Protein AF-A0AAN4MHW8-F1 (afdb_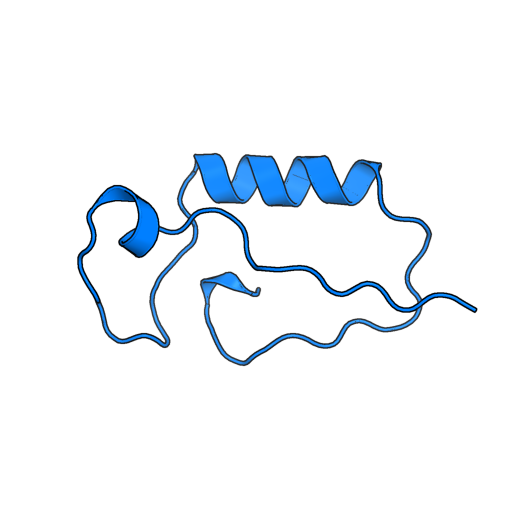monomer)

Secondary structure (DSSP, 8-state):
----------BHHHHH-----TTS-PBPHHHHHHHHHHHTTS---S-----SSGGG-

Structure (mmCIF, N/CA/C/O backbone):
data_AF-A0AAN4MHW8-F1
#
_entry.id   AF-A0AAN4MHW8-F1
#
loop_
_atom_site.group_PDB
_atom_site.id
_atom_site.type_symbol
_atom_site.label_atom_id
_atom_site.label_alt_id
_atom_site.label_comp_id
_atom_site.label_asym_id
_atom_site.label_entity_id
_atom_site.label_seq_id
_atom_site.pdbx_PDB_ins_code
_atom_site.Cartn_x
_atom_site.Cartn_y
_atom_site.Cartn_z
_atom_site.occupancy
_atom_site.B_iso_or_equiv
_atom_site.auth_seq_id
_atom_site.auth_comp_id
_atom_site.auth_asym_id
_atom_site.auth_atom_id
_atom_site.pdbx_PDB_model_num
ATOM 1 N N . MET A 1 1 ? -18.309 6.920 11.933 1.00 83.44 1 MET A N 1
ATOM 2 C CA . MET A 1 1 ? -18.083 6.057 10.757 1.00 83.44 1 MET A CA 1
ATOM 3 C C . MET A 1 1 ? -17.116 6.792 9.850 1.00 83.44 1 MET A C 1
ATOM 5 O O . MET A 1 1 ? -17.424 7.925 9.500 1.00 83.44 1 MET A O 1
ATOM 9 N N . SER A 1 2 ? -15.968 6.201 9.526 1.00 92.62 2 SER A N 1
ATOM 10 C CA . SER A 1 2 ? -14.941 6.850 8.703 1.00 92.62 2 SER A CA 1
ATOM 11 C C . SER A 1 2 ? -14.584 5.954 7.527 1.00 92.62 2 SER A C 1
ATOM 13 O O . SER A 1 2 ? -14.497 4.739 7.685 1.00 92.62 2 SER A O 1
ATOM 15 N N . ILE A 1 3 ? -14.377 6.557 6.361 1.00 95.56 3 ILE A N 1
ATOM 16 C CA . ILE A 1 3 ? -13.866 5.880 5.170 1.00 95.56 3 ILE A CA 1
ATOM 17 C C . ILE A 1 3 ? -12.470 6.434 4.913 1.00 95.56 3 ILE A C 1
ATOM 19 O O . ILE A 1 3 ? -12.281 7.650 4.900 1.00 95.56 3 ILE A O 1
ATOM 23 N N . PHE A 1 4 ? -11.503 5.545 4.705 1.00 95.56 4 PHE A N 1
ATOM 24 C CA . PHE A 1 4 ? -10.123 5.909 4.405 1.00 95.56 4 PHE A CA 1
ATOM 25 C C . PHE A 1 4 ? -9.840 5.635 2.931 1.00 95.56 4 PHE A C 1
ATOM 27 O O . PHE A 1 4 ? -10.055 4.526 2.447 1.00 95.56 4 PHE A O 1
ATOM 34 N N . LEU A 1 5 ? -9.355 6.652 2.221 1.00 96.12 5 LEU A N 1
ATOM 35 C CA . LEU A 1 5 ? -8.906 6.528 0.839 1.00 96.12 5 LEU A CA 1
ATOM 36 C C . LEU A 1 5 ? -7.383 6.582 0.832 1.00 96.12 5 LEU A C 1
ATOM 38 O O . LEU A 1 5 ? -6.790 7.617 1.128 1.00 96.12 5 LEU A O 1
ATOM 42 N N . ILE A 1 6 ? -6.758 5.451 0.523 1.00 95.75 6 ILE A N 1
ATOM 43 C CA . ILE A 1 6 ? -5.306 5.295 0.570 1.00 95.75 6 ILE A CA 1
ATOM 44 C C . ILE A 1 6 ? -4.804 5.060 -0.851 1.00 95.75 6 ILE A C 1
ATOM 46 O O . ILE A 1 6 ? -5.259 4.155 -1.551 1.00 95.75 6 ILE A O 1
ATOM 50 N N . ARG A 1 7 ? -3.851 5.886 -1.284 1.00 95.75 7 ARG A N 1
ATOM 51 C CA . ARG A 1 7 ? -3.089 5.645 -2.511 1.00 95.75 7 ARG A CA 1
ATOM 52 C C . ARG A 1 7 ? -1.999 4.611 -2.221 1.00 95.75 7 ARG A C 1
ATOM 54 O O . ARG A 1 7 ? -1.416 4.634 -1.142 1.00 95.75 7 ARG A O 1
ATOM 61 N N . HIS A 1 8 ? -1.688 3.753 -3.194 1.00 94.69 8 HIS A N 1
ATOM 62 C CA . HIS A 1 8 ? -0.511 2.888 -3.099 1.00 94.69 8 HIS A CA 1
ATOM 63 C C . HIS A 1 8 ? 0.765 3.701 -2.829 1.00 94.69 8 HIS A C 1
ATOM 65 O O . HIS A 1 8 ? 0.890 4.849 -3.266 1.00 94.69 8 HIS A O 1
ATOM 71 N N . ALA A 1 9 ? 1.715 3.073 -2.145 1.00 96.06 9 ALA A N 1
ATOM 72 C CA . ALA A 1 9 ? 3.019 3.649 -1.857 1.00 96.06 9 ALA A CA 1
ATOM 73 C C . ALA A 1 9 ? 3.894 3.783 -3.121 1.00 96.06 9 ALA A C 1
ATOM 75 O O . ALA A 1 9 ? 3.462 3.467 -4.237 1.00 96.06 9 ALA A O 1
ATOM 76 N N . GLU A 1 10 ? 5.119 4.279 -2.961 1.00 95.19 10 GLU A N 1
ATOM 77 C CA .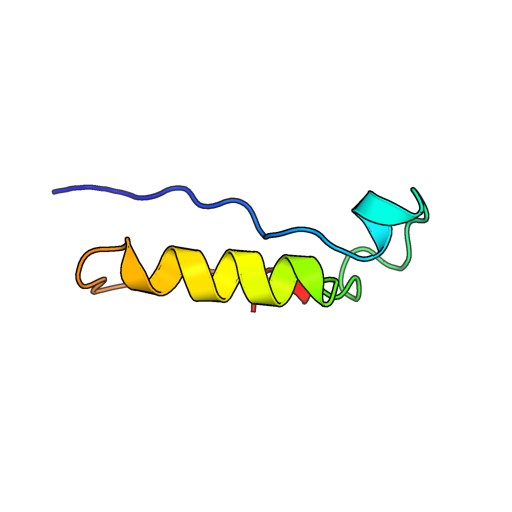 GLU A 1 10 ? 6.069 4.423 -4.066 1.00 95.19 10 GLU A CA 1
ATOM 78 C C . GLU A 1 10 ? 6.290 3.101 -4.822 1.00 95.19 10 GLU A C 1
ATOM 80 O O . GLU A 1 10 ? 6.471 2.035 -4.238 1.00 95.19 10 GLU A O 1
ATOM 85 N N . SER A 1 11 ? 6.275 3.181 -6.149 1.00 93.50 11 SER A N 1
ATOM 86 C CA . SER A 1 11 ? 6.496 2.052 -7.048 1.00 93.50 11 SER A CA 1
ATOM 87 C C . SER A 1 11 ? 7.700 2.265 -7.956 1.00 93.50 11 SER A C 1
ATOM 89 O O . SER A 1 11 ? 8.122 3.402 -8.171 1.00 93.50 11 SER A O 1
ATOM 91 N N . GLU A 1 12 ? 8.200 1.192 -8.569 1.00 90.62 12 GLU A N 1
ATOM 92 C CA . GLU A 1 12 ? 9.320 1.255 -9.526 1.00 90.62 12 GLU A CA 1
ATOM 93 C C . GLU A 1 12 ? 9.056 2.238 -10.684 1.00 90.62 12 GLU A C 1
ATOM 95 O O . GLU A 1 12 ? 9.953 2.942 -11.158 1.00 90.62 12 GLU A O 1
ATOM 100 N N . ALA A 1 13 ? 7.791 2.359 -11.102 1.00 87.12 13 ALA A N 1
ATOM 101 C CA . ALA A 1 13 ? 7.380 3.316 -12.126 1.00 87.12 13 ALA A CA 1
ATOM 102 C C . ALA A 1 13 ? 7.410 4.777 -11.640 1.00 87.12 13 ALA A C 1
ATOM 104 O O . ALA A 1 13 ? 7.538 5.685 -12.459 1.00 87.12 13 ALA A O 1
ATOM 105 N N . ASN A 1 14 ? 7.292 5.029 -10.330 1.00 87.38 14 ASN A N 1
ATOM 106 C CA . ASN A 1 14 ? 7.396 6.377 -9.763 1.00 87.38 14 ASN A CA 1
ATOM 107 C C . ASN A 1 14 ? 8.847 6.866 -9.703 1.00 87.38 14 ASN A C 1
ATOM 109 O O . ASN A 1 14 ? 9.070 8.053 -9.917 1.00 87.38 14 ASN A O 1
ATOM 113 N N . ILE A 1 15 ? 9.808 5.964 -9.475 1.00 82.81 15 ILE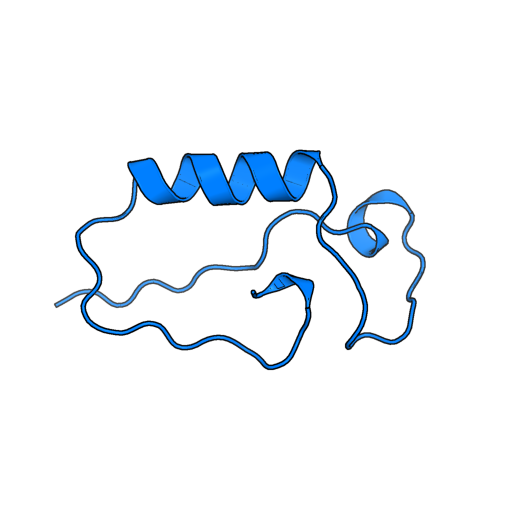 A N 1
ATOM 114 C CA . ILE A 1 15 ? 11.242 6.291 -9.426 1.00 82.81 15 ILE A CA 1
ATOM 115 C C . ILE A 1 15 ? 11.776 6.593 -10.830 1.00 82.81 15 ILE A C 1
ATOM 117 O O . ILE A 1 15 ? 12.413 7.618 -11.053 1.00 82.81 15 ILE A O 1
ATOM 121 N N . ASN A 1 16 ? 11.509 5.699 -11.787 1.00 76.50 16 ASN A N 1
ATOM 122 C CA . ASN A 1 16 ? 12.170 5.728 -13.095 1.00 76.50 16 ASN A CA 1
ATOM 123 C C . ASN A 1 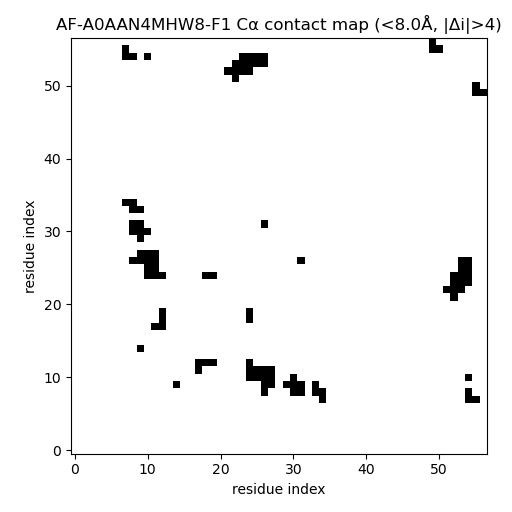16 ? 11.297 6.272 -14.235 1.00 76.50 16 ASN A C 1
ATOM 125 O O . ASN A 1 16 ? 11.739 6.286 -15.384 1.00 76.50 16 ASN A O 1
ATOM 129 N N . GLY A 1 17 ? 10.041 6.647 -13.965 1.00 65.12 17 GLY A N 1
ATOM 130 C CA . GLY A 1 17 ? 9.086 7.111 -14.981 1.00 65.12 17 GLY A CA 1
ATOM 131 C C . GLY A 1 17 ? 8.751 6.076 -16.067 1.00 65.12 17 GLY A C 1
ATOM 132 O O . GLY A 1 17 ? 8.054 6.397 -17.027 1.00 65.12 17 GLY A O 1
ATOM 133 N N . LYS A 1 18 ? 9.248 4.836 -15.945 1.00 63.53 18 LYS A N 1
ATOM 134 C CA . LYS A 1 18 ? 9.047 3.762 -16.921 1.00 63.53 18 LYS A CA 1
ATOM 135 C C . LYS A 1 18 ? 7.790 2.973 -16.586 1.00 63.53 18 LYS A C 1
ATOM 137 O O . LYS A 1 18 ? 7.673 2.360 -15.526 1.00 63.53 18 LYS A O 1
ATOM 142 N N . THR A 1 19 ? 6.867 2.947 -17.532 1.00 60.97 19 THR A N 1
ATOM 143 C CA . THR A 1 19 ? 5.644 2.154 -17.485 1.00 60.97 19 THR A CA 1
ATOM 144 C C . THR A 1 19 ? 5.927 0.740 -17.987 1.00 60.97 19 THR A C 1
ATOM 146 O O . THR A 1 19 ? 5.856 0.445 -19.177 1.00 60.97 19 THR A O 1
ATOM 149 N N . LEU A 1 20 ? 6.232 -0.174 -17.060 1.00 63.56 20 LEU A N 1
ATOM 150 C CA . LEU A 1 20 ? 5.935 -1.593 -17.286 1.00 63.56 20 LEU A CA 1
ATOM 151 C C . LEU A 1 20 ? 4.418 -1.761 -17.493 1.00 63.56 20 LEU A C 1
ATOM 153 O O . LEU A 1 20 ? 3.640 -0.836 -17.238 1.00 63.56 20 LEU A O 1
ATOM 157 N N . SER A 1 21 ? 3.976 -2.953 -17.910 1.00 74.25 21 SER A N 1
ATOM 158 C CA . SER A 1 21 ? 2.545 -3.28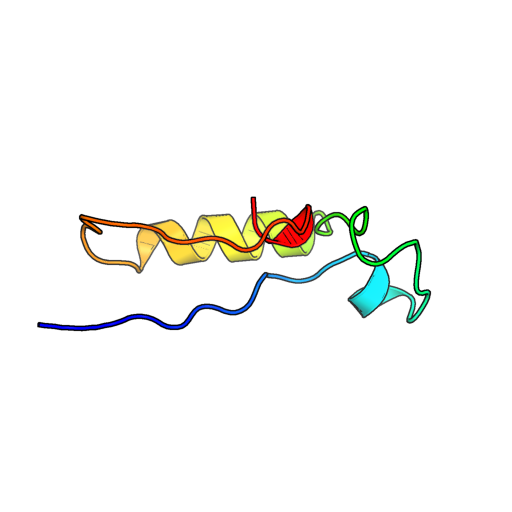8 -17.896 1.00 74.25 21 SER A CA 1
ATOM 159 C C . SER A 1 21 ? 1.937 -2.874 -16.552 1.00 74.25 21 SER A C 1
ATOM 161 O O . SER A 1 21 ? 2.396 -3.320 -15.500 1.00 74.25 21 SER A O 1
ATOM 163 N N . HIS A 1 22 ? 0.925 -2.000 -16.582 1.00 72.62 22 HIS A N 1
ATOM 164 C CA . HIS A 1 22 ? 0.390 -1.327 -15.391 1.00 72.62 22 HIS A CA 1
ATOM 165 C C . HIS A 1 22 ? -0.048 -2.299 -14.285 1.00 72.62 22 HIS A C 1
ATOM 167 O O . HIS A 1 22 ? -0.070 -1.918 -13.114 1.00 72.62 22 HIS A O 1
ATOM 173 N N . ALA A 1 23 ? -0.391 -3.540 -14.644 1.00 76.88 23 ALA A N 1
ATOM 174 C CA . ALA A 1 23 ? -0.768 -4.586 -13.703 1.00 76.88 23 ALA A CA 1
ATOM 175 C C . ALA A 1 23 ? 0.397 -5.110 -12.851 1.00 76.88 23 ALA A C 1
ATOM 177 O O . ALA A 1 23 ? 0.179 -5.490 -11.703 1.00 76.88 23 ALA A O 1
ATOM 178 N N . LEU A 1 24 ? 1.615 -5.093 -13.395 1.00 83.25 24 LEU A N 1
ATOM 179 C CA . LEU A 1 24 ? 2.789 -5.776 -12.843 1.00 83.25 24 LEU A CA 1
ATOM 180 C C . LEU A 1 24 ? 3.789 -4.834 -12.163 1.00 83.25 24 LEU A C 1
ATOM 182 O O . LEU A 1 24 ? 4.844 -5.276 -11.727 1.00 83.25 24 LEU A O 1
ATOM 186 N N . ILE A 1 25 ? 3.482 -3.539 -12.075 1.00 88.62 25 ILE A N 1
ATOM 187 C CA . ILE A 1 25 ? 4.350 -2.580 -11.389 1.00 88.62 25 ILE A CA 1
ATOM 188 C C . ILE A 1 25 ? 4.331 -2.893 -9.884 1.00 88.62 25 ILE A C 1
ATOM 190 O O . ILE A 1 25 ? 3.284 -2.751 -9.243 1.00 88.62 25 ILE A O 1
ATOM 194 N N . THR A 1 26 ? 5.484 -3.291 -9.347 1.00 91.06 26 THR A N 1
ATOM 195 C CA . THR A 1 26 ? 5.732 -3.547 -7.920 1.00 91.06 26 THR A CA 1
ATOM 196 C C . THR A 1 26 ? 5.981 -2.253 -7.147 1.00 91.06 26 THR A C 1
ATOM 198 O O . THR A 1 26 ? 6.344 -1.224 -7.728 1.00 91.06 26 THR A O 1
ATOM 201 N N . LEU A 1 27 ? 5.803 -2.302 -5.824 1.00 93.56 27 LEU A N 1
ATOM 202 C CA . LEU A 1 27 ? 6.332 -1.267 -4.937 1.00 93.56 27 LEU A CA 1
ATOM 203 C C . LEU A 1 27 ? 7.864 -1.282 -4.959 1.00 93.56 27 LEU A C 1
ATOM 205 O O . LEU A 1 27 ? 8.472 -2.325 -5.202 1.00 93.56 27 LEU A O 1
ATOM 209 N N . SER A 1 28 ? 8.464 -0.124 -4.697 1.00 93.31 28 SER A N 1
ATOM 210 C CA . SER A 1 28 ? 9.889 -0.048 -4.381 1.00 93.31 28 SER A CA 1
ATOM 211 C C . SER A 1 28 ? 10.134 -0.514 -2.943 1.00 93.31 28 SER A C 1
ATOM 213 O O . SER A 1 28 ? 9.206 -0.596 -2.129 1.00 93.31 28 SER A O 1
ATOM 215 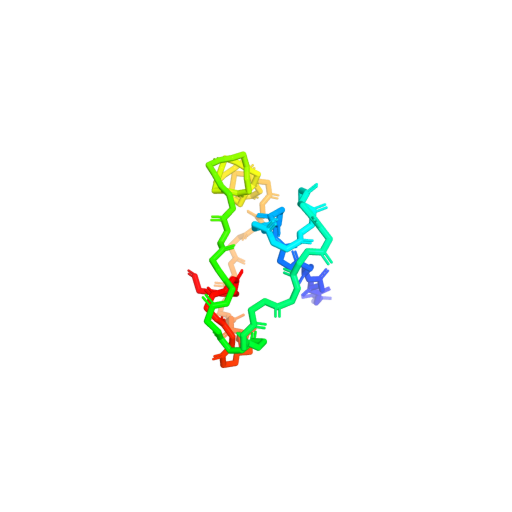N N . GLU A 1 29 ? 11.392 -0.762 -2.571 1.00 94.75 29 GLU A N 1
ATOM 216 C CA . GLU A 1 29 ? 11.740 -1.021 -1.165 1.00 94.75 29 GLU A CA 1
ATOM 217 C C . GLU A 1 29 ? 11.298 0.124 -0.240 1.00 94.75 29 GLU A C 1
ATOM 219 O O . GLU A 1 29 ? 10.854 -0.103 0.890 1.00 94.75 29 GLU A O 1
ATOM 224 N N . HIS A 1 30 ? 11.395 1.368 -0.717 1.00 95.69 30 HIS A N 1
ATOM 225 C CA . HIS A 1 30 ? 10.909 2.530 0.017 1.00 95.69 30 HIS A CA 1
ATOM 226 C C . HIS A 1 30 ? 9.378 2.519 0.121 1.00 95.69 30 HIS A C 1
ATOM 228 O O . HIS A 1 30 ? 8.841 2.760 1.203 1.00 95.69 30 HIS A O 1
ATOM 234 N N . GLY A 1 31 ? 8.676 2.147 -0.951 1.00 96.19 31 GLY A N 1
ATOM 235 C CA . GLY A 1 31 ? 7.226 1.978 -0.952 1.00 96.19 31 GLY A CA 1
ATOM 236 C C . GLY A 1 31 ? 6.736 0.936 0.055 1.00 96.19 31 GLY A C 1
ATOM 237 O O . GLY A 1 31 ? 5.777 1.183 0.787 1.00 96.19 31 GLY A O 1
ATOM 238 N N . HIS A 1 32 ? 7.432 -0.194 0.184 1.00 95.94 32 HIS A N 1
ATOM 239 C CA . HIS A 1 32 ? 7.114 -1.185 1.216 1.00 95.94 32 HIS A CA 1
ATOM 240 C C . HIS A 1 32 ? 7.254 -0.613 2.634 1.00 95.94 32 HIS A C 1
ATOM 242 O O . HIS A 1 32 ? 6.374 -0.821 3.472 1.00 95.94 32 HIS A O 1
ATOM 248 N N . LYS A 1 33 ? 8.306 0.175 2.897 1.00 96.94 33 LYS A N 1
ATOM 249 C CA . LYS A 1 33 ? 8.489 0.856 4.193 1.00 96.94 33 LYS A CA 1
ATOM 250 C C . LYS A 1 33 ? 7.387 1.885 4.463 1.00 96.94 33 LYS A C 1
ATOM 252 O O . LYS A 1 33 ? 6.902 1.965 5.590 1.00 96.94 33 LYS A O 1
ATOM 257 N N . GLN A 1 34 ? 6.959 2.638 3.447 1.00 97.19 34 GLN A N 1
ATOM 258 C CA . GLN A 1 34 ? 5.832 3.574 3.557 1.00 97.19 34 GLN A CA 1
ATOM 259 C C . GLN A 1 34 ? 4.532 2.847 3.935 1.00 97.19 34 GLN A C 1
ATOM 261 O O . GLN A 1 34 ? 3.849 3.263 4.872 1.00 97.19 34 GLN A O 1
ATOM 266 N N . ALA A 1 35 ? 4.212 1.745 3.248 1.00 95.56 35 ALA A N 1
ATOM 267 C CA . ALA A 1 35 ? 3.017 0.950 3.533 1.00 95.56 35 ALA A CA 1
ATOM 268 C C . ALA A 1 35 ? 3.047 0.373 4.959 1.00 95.56 35 ALA A C 1
ATOM 270 O O . ALA A 1 35 ? 2.064 0.475 5.691 1.00 95.56 35 ALA A O 1
ATOM 271 N N . GLN A 1 36 ? 4.197 -0.151 5.392 1.00 95.12 36 GLN A N 1
ATOM 272 C CA . GLN A 1 36 ? 4.366 -0.682 6.744 1.00 95.12 36 GLN A CA 1
ATOM 273 C C . GLN A 1 36 ? 4.214 0.402 7.822 1.00 95.12 36 GLN A C 1
ATOM 275 O O . GLN A 1 36 ? 3.568 0.169 8.842 1.00 95.12 36 GLN A O 1
ATOM 280 N N . ALA A 1 37 ? 4.766 1.596 7.596 1.00 96.44 37 ALA A N 1
ATOM 281 C CA . ALA A 1 37 ? 4.650 2.713 8.531 1.00 96.44 37 ALA A CA 1
ATOM 282 C C . ALA A 1 37 ? 3.205 3.223 8.672 1.00 96.44 37 ALA A C 1
ATOM 284 O O . ALA A 1 37 ? 2.824 3.697 9.747 1.00 96.44 37 ALA A O 1
ATOM 285 N N . LEU A 1 38 ? 2.397 3.116 7.611 1.00 95.44 38 LEU A N 1
ATOM 286 C CA . LEU A 1 38 ? 0.983 3.489 7.637 1.00 95.44 38 LEU A CA 1
ATOM 287 C C . LEU A 1 38 ? 0.150 2.528 8.495 1.00 95.44 38 LEU A C 1
ATOM 289 O O . LEU A 1 38 ? -0.754 2.981 9.194 1.00 95.44 38 LEU A O 1
ATOM 293 N N . CYS A 1 39 ? 0.468 1.229 8.503 1.00 91.12 39 CYS A N 1
ATOM 294 C CA . CYS A 1 39 ? -0.263 0.237 9.302 1.00 91.12 39 CYS A CA 1
ATOM 295 C C . CYS A 1 39 ? -0.303 0.587 10.797 1.00 91.12 39 CYS A C 1
ATOM 297 O O . CYS A 1 39 ? -1.313 0.348 11.450 1.00 91.12 39 CYS A O 1
ATOM 299 N N . SER A 1 40 ? 0.756 1.204 11.327 1.00 92.19 40 SER A N 1
ATOM 300 C CA . SER A 1 40 ? 0.821 1.647 12.728 1.00 92.19 40 SER A CA 1
ATOM 301 C C . SER A 1 40 ? -0.026 2.889 13.032 1.00 92.19 40 SER A C 1
ATOM 303 O O . SER A 1 40 ? -0.193 3.241 14.196 1.00 92.19 40 SER A O 1
ATOM 305 N N . GLN A 1 41 ? -0.521 3.582 12.004 1.00 93.69 41 GLN A N 1
ATOM 306 C CA . GLN A 1 41 ? -1.288 4.828 12.125 1.00 93.69 41 GLN A CA 1
ATOM 307 C C . GLN A 1 41 ? -2.783 4.621 11.867 1.00 93.69 41 GLN A C 1
ATOM 309 O O . GLN A 1 41 ? -3.597 5.467 12.239 1.00 93.69 41 GLN A O 1
ATOM 314 N N . LEU A 1 42 ? -3.153 3.518 11.212 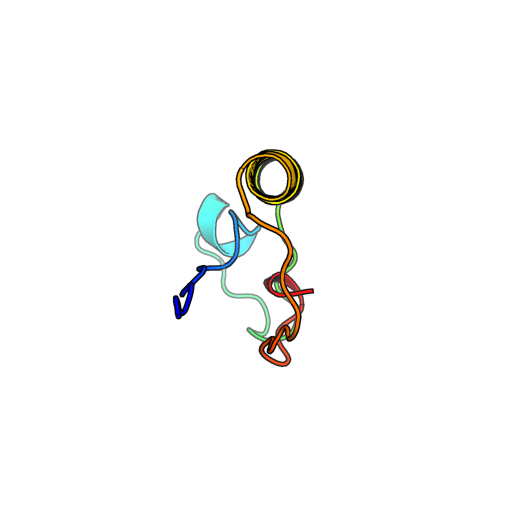1.00 93.56 42 LEU A N 1
ATOM 315 C CA . LEU A 1 42 ? -4.544 3.213 10.914 1.00 93.56 42 LEU A CA 1
ATOM 316 C C . LEU A 1 42 ? -5.254 2.654 12.155 1.00 93.56 42 LEU A C 1
ATOM 318 O O . LEU A 1 42 ? -4.677 1.857 12.898 1.00 93.56 42 LEU A O 1
ATOM 322 N N . PRO A 1 43 ? -6.526 3.027 12.383 1.00 94.88 43 PRO A N 1
ATOM 323 C CA . PRO A 1 43 ? -7.348 2.344 13.371 1.00 94.88 43 PRO A CA 1
ATOM 324 C C . PRO A 1 43 ? -7.628 0.904 12.915 1.00 94.88 43 PRO A C 1
ATOM 326 O O . PRO A 1 43 ? -7.305 0.509 11.795 1.00 94.88 43 PRO A O 1
ATOM 329 N N . LYS A 1 44 ? -8.295 0.112 13.759 1.00 93.88 44 LYS A N 1
ATOM 330 C CA . LYS A 1 44 ? -8.814 -1.196 13.342 1.00 93.88 44 LYS A CA 1
ATOM 331 C C . LYS A 1 44 ? -9.743 -1.023 12.130 1.00 93.88 44 LYS A C 1
ATOM 333 O O . LYS A 1 44 ? -10.682 -0.234 12.189 1.00 93.88 44 LYS A O 1
ATOM 338 N N . ILE A 1 45 ? -9.470 -1.765 11.056 1.00 94.25 45 ILE A N 1
ATOM 339 C CA . ILE A 1 45 ? -10.242 -1.739 9.810 1.00 94.25 45 ILE A CA 1
ATOM 340 C C . ILE A 1 45 ? -11.045 -3.033 9.689 1.00 94.25 45 ILE A C 1
ATOM 342 O O . ILE A 1 45 ? -10.470 -4.119 9.709 1.00 94.25 45 ILE A O 1
ATOM 346 N N . ASP A 1 46 ? -12.365 -2.917 9.550 1.00 95.31 46 ASP A N 1
ATOM 347 C CA . ASP A 1 46 ? -13.256 -4.078 9.421 1.00 95.31 46 ASP A CA 1
ATOM 348 C C . ASP A 1 46 ? -13.280 -4.643 7.992 1.00 95.31 46 ASP A C 1
ATOM 350 O O . ASP A 1 46 ? -13.380 -5.853 7.795 1.00 95.31 46 ASP A O 1
ATOM 354 N N . HIS A 1 47 ? -13.155 -3.772 6.983 1.00 95.62 47 HIS A N 1
ATOM 355 C CA . HIS A 1 47 ? -13.200 -4.150 5.572 1.00 95.62 47 HIS A CA 1
ATOM 356 C C . HIS A 1 47 ? -12.155 -3.401 4.748 1.00 95.62 47 HIS A C 1
ATOM 358 O O . HIS A 1 47 ? -12.018 -2.183 4.852 1.00 95.62 47 HIS A O 1
ATOM 364 N N . VAL A 1 48 ? -11.457 -4.138 3.884 1.00 95.19 48 VAL A N 1
ATOM 365 C CA . VAL A 1 48 ? -10.434 -3.613 2.976 1.00 95.19 48 VAL A CA 1
ATOM 366 C C . VAL A 1 48 ? -10.818 -3.972 1.545 1.00 95.19 48 VAL A C 1
ATOM 368 O O . VAL A 1 48 ? -11.112 -5.128 1.247 1.00 95.19 48 VAL A O 1
ATOM 371 N N . ILE A 1 49 ? -10.804 -2.979 0.657 1.00 96.19 49 ILE A N 1
ATOM 372 C CA . ILE A 1 49 ? -11.025 -3.157 -0.780 1.00 96.19 49 ILE A CA 1
ATOM 373 C C . ILE A 1 49 ? -9.770 -2.668 -1.496 1.00 96.19 49 ILE A C 1
ATOM 375 O O . ILE A 1 49 ? -9.342 -1.533 -1.294 1.00 96.19 49 ILE A O 1
ATOM 379 N N . VAL A 1 50 ? -9.187 -3.522 -2.334 1.00 95.25 50 VAL A N 1
ATOM 380 C CA . VAL A 1 50 ? -7.961 -3.234 -3.088 1.00 95.25 50 VAL A CA 1
ATOM 381 C C . VAL A 1 50 ? -8.190 -3.424 -4.580 1.00 95.25 50 VAL A C 1
ATOM 383 O O . VAL A 1 50 ? -9.019 -4.227 -5.010 1.00 95.25 50 VAL A O 1
ATOM 386 N N . SER A 1 51 ? -7.464 -2.653 -5.387 1.00 92.44 51 SER A N 1
ATOM 387 C CA . SER A 1 51 ? -7.473 -2.825 -6.839 1.00 92.44 51 SER A CA 1
ATOM 388 C C . SER A 1 51 ? -6.721 -4.101 -7.238 1.00 92.44 51 SER A C 1
ATOM 390 O O . SER A 1 51 ? -5.946 -4.637 -6.457 1.00 92.44 51 SER A O 1
ATOM 392 N N . ARG A 1 52 ? -6.881 -4.558 -8.485 1.00 91.62 52 ARG A N 1
ATOM 393 C CA . 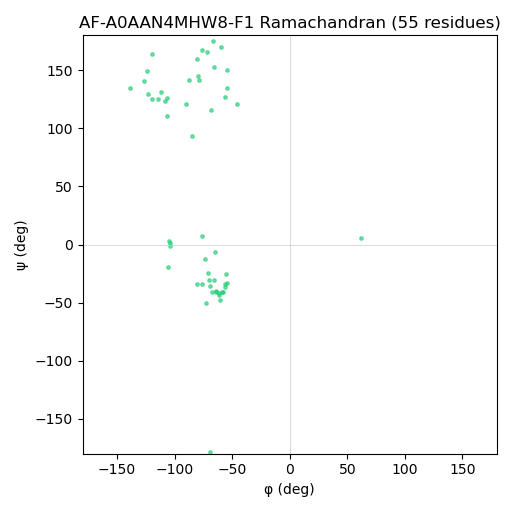ARG A 1 52 ? -6.184 -5.756 -9.000 1.00 91.62 52 ARG A CA 1
ATOM 394 C C . ARG A 1 52 ? -4.703 -5.518 -9.351 1.00 91.62 52 ARG A C 1
ATOM 396 O O . ARG A 1 52 ? -4.091 -6.372 -9.985 1.00 91.62 52 ARG A O 1
ATOM 403 N N . TYR A 1 53 ? -4.145 -4.347 -9.040 1.00 91.56 53 TYR A N 1
ATOM 404 C CA . TYR A 1 53 ? -2.767 -3.989 -9.382 1.00 91.56 53 TYR A CA 1
ATOM 405 C C . TYR A 1 53 ? -1.784 -4.454 -8.307 1.00 91.56 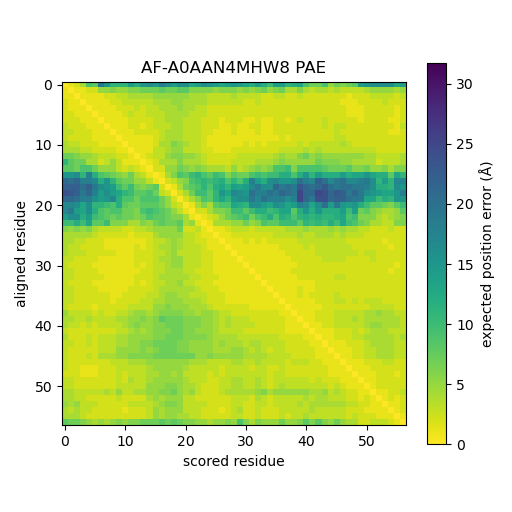53 TYR A C 1
ATOM 407 O O . TYR A 1 53 ? -2.064 -4.332 -7.119 1.00 91.56 53 TYR A O 1
ATOM 415 N N . LEU A 1 54 ? -0.602 -4.923 -8.716 1.00 89.00 54 LEU A N 1
ATOM 416 C CA . LEU A 1 54 ? 0.371 -5.514 -7.791 1.00 89.00 54 LEU A CA 1
ATOM 417 C C . LEU A 1 54 ? 0.793 -4.559 -6.663 1.00 89.00 54 LEU A C 1
ATOM 419 O O . LEU A 1 54 ? 0.829 -4.953 -5.510 1.00 89.00 54 LEU A O 1
ATOM 423 N N . ARG A 1 55 ? 1.006 -3.276 -6.970 1.00 89.81 55 ARG A N 1
ATOM 424 C CA . ARG A 1 55 ? 1.334 -2.229 -5.983 1.00 89.81 55 ARG A CA 1
ATOM 425 C C . ARG A 1 55 ? 0.244 -1.911 -4.946 1.00 89.81 55 ARG A C 1
ATOM 427 O O . ARG A 1 55 ? 0.488 -1.075 -4.083 1.00 89.81 55 ARG A O 1
ATOM 434 N N . THR A 1 56 ? -0.960 -2.482 -5.054 1.00 92.00 56 THR A N 1
ATOM 435 C CA . THR A 1 56 ? -2.028 -2.318 -4.044 1.00 92.00 56 THR A CA 1
ATOM 436 C C . THR A 1 56 ? -2.227 -3.540 -3.146 1.00 92.00 56 THR A C 1
ATOM 438 O O . THR A 1 56 ? -3.125 -3.499 -2.307 1.00 92.00 56 THR A O 1
ATOM 441 N N . HIS A 1 57 ? -1.433 -4.599 -3.326 1.00 83.56 57 HIS A N 1
ATOM 442 C CA . HIS A 1 57 ? -1.391 -5.785 -2.466 1.00 83.56 57 HIS A CA 1
ATOM 443 C C . HIS A 1 57 ? -0.152 -5.748 -1.569 1.00 83.56 57 HIS A C 1
ATOM 445 O O . HIS A 1 57 ? -0.274 -6.223 -0.421 1.00 83.56 57 HIS A O 1
#

Foldseek 3Di:
DDDDDDDQFAWPCNVPVDDDPQQAIAHDPVSVVVVVVVVVVDDDDPDDDFDNHRSRD

Sequence (57 aa):
MSIFLIRHAESEANINGKTLSHALITLSEHGHKQAQALCSQLPKIDHVIVSRYLRTH

Radius of gyration: 12.53 Å; Cα contacts (8 Å, |Δi|>4): 51; chains: 1; bounding box: 30×13×31 Å

Nearest PDB structures (foldseek):
  2p9z-assembly2_B  TM=7.865E-01  e=2.506E-01  Thermus thermophilus HB8
  2p2y-assembly1_A  TM=7.392E-01  e=3.088E-01  Thermus thermophilus
  2eoa-assembly1_B  TM=7.837E-01  e=3.806E-01  Thermus thermophilus
  2enu-assembly2_B  TM=7.471E-01  e=3.550E-01  Thermus thermophilus HB8
  2owd-assembly1_B  TM=7.397E-01  e=4.081E-01  Thermus thermophilus HB8

Solvent-accessible surface area (backbone atoms only — not comparable to full-atom values): 3746 Å² total; per-residue (Å²): 140,86,86,85,88,79,79,63,52,50,27,53,41,72,77,67,71,50,82,61,66,78,56,70,40,44,53,30,77,67,13,50,52,51,51,58,60,45,61,80,72,54,74,94,74,94,79,87,87,70,65,94,31,50,42,57,112

Mean predicted aligned error: 4.3 Å

pLDDT: mean 89.58, std 9.24, range [60.97, 97.19]